Protein AF-A0A2C4F8E8-F1 (afdb_monomer_lite)

Secondary structure (DSSP, 8-state):
--HHHHHHHHHHHHHHHHHT-TTSS--SEEEEE-TTS-EEEEEEETTEEEEEEEE-

Organism: NCBI:txid64104

Sequence (56 aa):
MSDKEFVEKGMEAANDALSKESSGVLPREWIGIDSNGIKWNGYFENGKVTSFFPTN

pLDDT: mean 96.39, std 4.33, range [70.88, 98.5]

Foldseek 3Di:
DDPVVQVVQQVQQVVQFLVPDPVSAHDQWTWGAGPVRWIKIWGDDPRDTPDMDTDD

Radius of gyration: 10.46 Å; chains: 1; bounding box: 28×20×22 Å

Structure (mmCIF, N/CA/C/O backbone):
data_AF-A0A2C4F8E8-F1
#
_entry.id   AF-A0A2C4F8E8-F1
#
loop_
_atom_site.group_PDB
_atom_site.id
_atom_site.type_symbol
_atom_site.label_atom_id
_atom_site.label_alt_id
_atom_site.label_comp_id
_atom_site.label_asym_id
_atom_site.label_entity_id
_atom_site.label_seq_id
_atom_site.pdbx_PDB_ins_code
_atom_site.Cartn_x
_atom_site.Cartn_y
_atom_site.Cartn_z
_atom_site.occupancy
_atom_site.B_iso_or_equiv
_atom_site.auth_seq_id
_atom_site.auth_comp_id
_atom_site.auth_asym_id
_atom_site.auth_atom_id
_atom_site.pdbx_PDB_model_num
ATOM 1 N N . MET A 1 1 ? -15.268 6.078 8.191 1.00 80.19 1 MET A N 1
ATOM 2 C CA . MET A 1 1 ? -13.878 6.326 7.783 1.00 80.19 1 MET A CA 1
ATOM 3 C C . MET A 1 1 ? -13.790 7.748 7.274 1.00 80.19 1 MET A C 1
ATOM 5 O O . MET A 1 1 ? -14.593 8.109 6.422 1.00 80.19 1 MET A O 1
ATOM 9 N N . SER A 1 2 ? -12.913 8.565 7.849 1.00 95.94 2 SER A N 1
ATOM 10 C CA . SER A 1 2 ? -12.602 9.888 7.280 1.00 95.94 2 SER A CA 1
ATOM 11 C C . SER A 1 2 ? -11.633 9.755 6.102 1.00 95.94 2 SER A C 1
ATOM 13 O O . SER A 1 2 ? -10.953 8.739 5.998 1.00 95.94 2 SER A O 1
ATOM 15 N N . ASP A 1 3 ? -11.501 10.781 5.259 1.00 96.12 3 ASP A N 1
ATOM 16 C CA . ASP A 1 3 ? -10.523 10.772 4.155 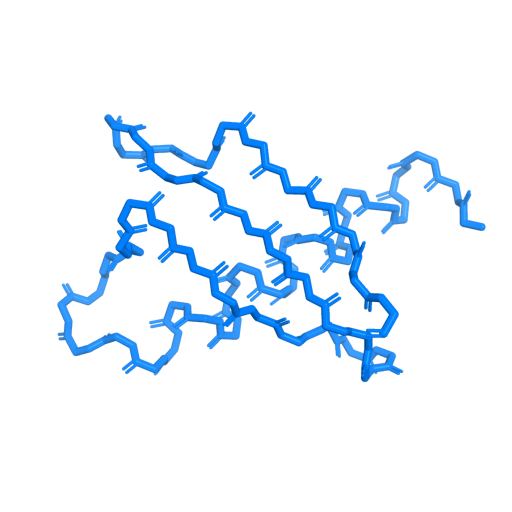1.00 96.12 3 ASP A CA 1
ATOM 17 C C . ASP A 1 3 ? -9.091 10.549 4.661 1.00 96.12 3 ASP A C 1
ATOM 19 O O . ASP A 1 3 ? -8.317 9.799 4.071 1.00 96.12 3 ASP A O 1
ATOM 23 N N . LYS A 1 4 ? -8.747 11.154 5.805 1.00 96.88 4 LYS A N 1
ATOM 24 C CA . LYS A 1 4 ? -7.447 10.961 6.454 1.00 96.88 4 LYS A CA 1
ATOM 25 C C . LYS A 1 4 ? -7.248 9.505 6.871 1.00 96.88 4 LYS A C 1
ATOM 27 O O . LYS A 1 4 ? -6.224 8.911 6.557 1.00 96.88 4 LYS A O 1
ATOM 32 N N . GLU A 1 5 ? -8.235 8.945 7.559 1.00 96.38 5 GLU A N 1
ATOM 33 C CA . GLU A 1 5 ? -8.196 7.557 8.017 1.00 96.38 5 GLU A CA 1
ATOM 34 C C . GLU A 1 5 ? -8.122 6.585 6.832 1.00 96.38 5 GLU A C 1
ATOM 36 O O . GLU A 1 5 ? -7.375 5.617 6.885 1.00 96.38 5 GLU A O 1
ATOM 41 N N . PHE A 1 6 ? -8.824 6.870 5.731 1.00 96.94 6 PHE A N 1
ATOM 42 C CA . PHE A 1 6 ? -8.751 6.081 4.501 1.00 96.94 6 PHE A CA 1
ATOM 43 C C . PHE A 1 6 ? -7.330 6.039 3.941 1.00 96.94 6 PHE A C 1
ATOM 45 O O . PHE A 1 6 ? -6.827 4.969 3.601 1.00 96.94 6 PHE A O 1
ATOM 52 N N . VAL A 1 7 ? -6.664 7.194 3.881 1.00 97.50 7 VAL A N 1
ATOM 53 C CA . VAL A 1 7 ? -5.277 7.278 3.413 1.00 97.50 7 VAL A CA 1
ATOM 54 C C . VAL A 1 7 ? -4.333 6.538 4.358 1.00 97.50 7 VAL A C 1
ATOM 56 O O . VAL A 1 7 ? -3.492 5.773 3.895 1.00 97.50 7 VAL A O 1
ATOM 59 N N . GLU A 1 8 ? -4.481 6.719 5.671 1.00 97.88 8 GLU A N 1
ATOM 60 C CA . GLU A 1 8 ? -3.663 6.026 6.672 1.00 97.88 8 GLU A CA 1
ATOM 61 C C . GLU A 1 8 ? -3.805 4.501 6.556 1.00 97.88 8 GLU A C 1
ATOM 63 O O . GLU A 1 8 ? -2.796 3.802 6.478 1.00 97.88 8 GLU A O 1
ATOM 68 N N . LYS A 1 9 ? -5.034 3.983 6.441 1.00 97.94 9 LYS A N 1
ATOM 69 C CA . LYS A 1 9 ? -5.294 2.541 6.299 1.00 97.94 9 LYS A CA 1
ATOM 70 C C . LYS A 1 9 ? -4.793 1.965 4.979 1.00 97.94 9 LYS A C 1
ATOM 72 O O . LYS A 1 9 ? -4.172 0.904 4.976 1.00 97.94 9 LYS A O 1
ATOM 77 N N . GLY A 1 10 ? -4.955 2.687 3.873 1.00 97.75 10 GLY A N 1
ATOM 78 C CA . GLY A 1 10 ? -4.369 2.281 2.596 1.00 97.75 10 GLY A CA 1
ATOM 79 C C . GLY A 1 10 ? -2.839 2.216 2.631 1.00 97.75 10 GLY A C 1
ATOM 80 O O . GLY A 1 10 ? -2.246 1.299 2.063 1.00 97.75 10 GLY A O 1
ATOM 81 N N . MET A 1 11 ? -2.188 3.140 3.345 1.00 97.62 11 MET A N 1
ATOM 82 C CA . MET A 1 11 ? -0.731 3.129 3.520 1.00 97.62 11 MET A CA 1
ATOM 83 C C . MET A 1 11 ? -0.251 2.021 4.463 1.00 97.62 11 MET A C 1
ATOM 85 O O . MET A 1 11 ? 0.799 1.430 4.211 1.00 97.62 11 MET A O 1
ATOM 89 N N . GLU A 1 12 ? -1.003 1.702 5.520 1.00 98.25 12 GLU A N 1
ATOM 90 C CA . GLU A 1 12 ? -0.742 0.519 6.351 1.00 98.25 12 GLU A CA 1
ATOM 91 C C . GLU A 1 12 ? -0.757 -0.755 5.498 1.00 98.25 12 GLU A C 1
ATOM 93 O O . GLU A 1 12 ? 0.196 -1.533 5.543 1.00 98.25 12 GLU A O 1
ATOM 98 N N . ALA A 1 13 ? -1.778 -0.920 4.654 1.00 98.38 13 ALA A N 1
ATOM 99 C CA . ALA A 1 13 ? -1.869 -2.057 3.749 1.00 98.38 13 ALA A CA 1
ATOM 100 C C . ALA A 1 13 ? -0.722 -2.084 2.721 1.00 98.38 13 ALA A C 1
ATOM 102 O O . ALA A 1 13 ? -0.145 -3.141 2.470 1.00 98.38 13 ALA A O 1
ATOM 103 N N . ALA A 1 14 ? -0.326 -0.935 2.165 1.00 98.31 14 ALA A N 1
ATOM 104 C CA . ALA A 1 14 ? 0.830 -0.856 1.269 1.00 98.31 14 ALA A CA 1
ATOM 105 C C . ALA A 1 14 ? 2.130 -1.312 1.961 1.00 98.31 14 ALA A C 1
ATOM 107 O O . ALA A 1 14 ? 2.938 -2.016 1.357 1.00 98.31 14 ALA A O 1
ATOM 108 N N . ASN A 1 15 ? 2.324 -0.959 3.235 1.00 98.19 15 ASN A N 1
ATOM 109 C CA . ASN A 1 15 ? 3.479 -1.406 4.018 1.00 98.19 15 ASN A CA 1
ATOM 110 C C . ASN A 1 15 ? 3.429 -2.910 4.326 1.00 98.19 15 ASN A C 1
ATOM 112 O O . ASN A 1 15 ? 4.460 -3.578 4.247 1.00 98.19 15 ASN A O 1
ATOM 116 N N . ASP A 1 16 ? 2.251 -3.456 4.641 1.00 98.50 16 ASP A N 1
ATOM 117 C CA . ASP A 1 16 ? 2.056 -4.902 4.801 1.00 98.50 16 ASP A CA 1
ATOM 118 C C . ASP A 1 16 ? 2.403 -5.656 3.508 1.00 98.50 16 ASP A C 1
ATOM 120 O O . ASP A 1 16 ? 3.156 -6.630 3.549 1.00 98.50 16 ASP A O 1
ATOM 124 N N . ALA A 1 17 ? 1.938 -5.174 2.353 1.00 98.00 17 ALA A N 1
ATOM 125 C CA . ALA A 1 17 ? 2.309 -5.738 1.059 1.00 98.00 17 ALA A CA 1
ATOM 126 C C . ALA A 1 17 ? 3.827 -5.664 0.825 1.00 98.00 17 ALA A C 1
ATOM 128 O O . ALA A 1 17 ? 4.451 -6.678 0.524 1.00 98.00 17 ALA A O 1
ATOM 129 N N . LEU A 1 18 ? 4.443 -4.500 1.054 1.00 97.94 18 LEU A N 1
ATOM 130 C CA . LEU A 1 18 ? 5.884 -4.293 0.886 1.00 97.94 18 LEU A CA 1
ATOM 131 C C . LEU A 1 18 ? 6.719 -5.221 1.777 1.00 97.94 18 LEU A C 1
ATOM 133 O O . LEU A 1 18 ? 7.765 -5.701 1.353 1.00 97.94 18 LEU A O 1
ATOM 137 N N . SER A 1 19 ? 6.256 -5.505 2.997 1.00 97.75 19 SER A N 1
ATOM 138 C CA . SER A 1 19 ? 6.956 -6.390 3.937 1.00 97.75 19 SER A CA 1
ATOM 139 C C . SER A 1 19 ? 7.098 -7.834 3.439 1.00 97.75 19 SER A C 1
ATOM 141 O O . SER A 1 19 ? 7.961 -8.570 3.917 1.00 97.75 19 SER A O 1
ATOM 143 N N . LYS A 1 20 ? 6.268 -8.234 2.469 1.00 96.31 20 LYS A N 1
ATOM 144 C CA . LYS A 1 20 ? 6.268 -9.567 1.848 1.00 96.31 20 LYS A CA 1
ATOM 145 C C . LYS A 1 20 ? 7.162 -9.623 0.609 1.00 96.31 20 LYS A C 1
ATOM 147 O O . LYS A 1 20 ? 7.473 -10.714 0.136 1.00 96.31 20 LYS A O 1
ATOM 152 N N . GLU A 1 21 ? 7.599 -8.471 0.105 1.00 96.25 21 GLU A N 1
ATOM 153 C CA . GLU A 1 21 ? 8.421 -8.359 -1.093 1.00 96.25 21 GLU A CA 1
ATOM 154 C C . GLU A 1 21 ? 9.910 -8.392 -0.743 1.00 96.25 21 GLU A C 1
ATOM 156 O O . GLU A 1 21 ? 10.450 -7.488 -0.105 1.00 96.25 21 GLU A O 1
ATOM 161 N N . SER A 1 22 ? 10.629 -9.401 -1.237 1.00 95.31 22 SER A N 1
ATOM 162 C CA . SER A 1 22 ? 12.080 -9.505 -1.027 1.00 95.31 22 SER A CA 1
ATOM 163 C C . SER A 1 22 ? 12.885 -8.425 -1.760 1.00 95.31 22 SER A C 1
ATOM 165 O O . SER A 1 22 ? 14.054 -8.213 -1.452 1.00 95.31 22 SER A O 1
ATOM 167 N N . SER A 1 23 ? 12.287 -7.765 -2.756 1.00 94.50 23 SER A N 1
ATOM 168 C CA . SER A 1 23 ? 12.911 -6.695 -3.544 1.00 94.50 23 SER A CA 1
ATOM 169 C C . SER A 1 23 ? 13.003 -5.364 -2.789 1.00 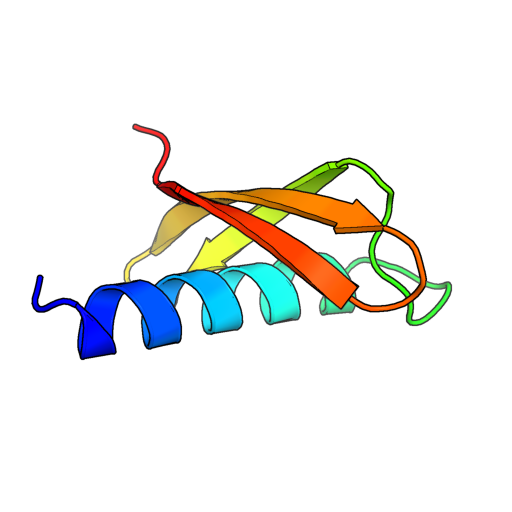94.50 23 SER A C 1
ATOM 171 O O . SER A 1 23 ? 13.757 -4.485 -3.206 1.00 94.50 23 SER A O 1
ATOM 173 N N . GLY A 1 24 ? 12.222 -5.192 -1.714 1.00 94.12 24 GLY A N 1
ATOM 174 C CA . GLY A 1 24 ? 12.053 -3.904 -1.040 1.00 94.12 24 GLY A CA 1
ATOM 175 C C . GLY A 1 24 ? 11.282 -2.868 -1.868 1.00 94.12 24 GLY A C 1
ATOM 176 O O . GLY A 1 24 ? 11.349 -1.678 -1.564 1.00 94.12 24 GLY A O 1
ATOM 177 N N . VAL A 1 25 ? 10.562 -3.294 -2.913 1.00 95.25 25 VAL A N 1
ATOM 178 C CA . VAL A 1 25 ? 9.720 -2.441 -3.763 1.00 95.25 25 VAL A CA 1
ATOM 179 C C . VAL A 1 25 ? 8.392 -3.146 -4.025 1.00 95.25 25 VAL A C 1
ATOM 181 O O . VAL A 1 25 ? 8.369 -4.344 -4.294 1.00 95.25 25 VAL A O 1
ATOM 184 N N . LEU A 1 26 ? 7.287 -2.397 -3.986 1.00 97.94 26 LEU A N 1
ATOM 185 C CA . LEU A 1 26 ? 5.971 -2.943 -4.310 1.00 97.94 26 LEU A CA 1
ATOM 186 C C . LEU A 1 26 ? 5.894 -3.390 -5.783 1.00 97.94 26 LEU A C 1
ATOM 188 O O . LEU A 1 26 ? 6.390 -2.682 -6.668 1.00 97.94 26 LEU A O 1
ATOM 192 N N . PRO A 1 27 ? 5.235 -4.523 -6.078 1.00 97.62 27 PRO A N 1
ATOM 193 C CA . PRO A 1 27 ? 4.889 -4.889 -7.444 1.00 97.62 27 PRO A CA 1
ATOM 194 C C . PRO A 1 27 ? 3.864 -3.906 -8.022 1.00 97.62 27 PRO A C 1
ATOM 196 O O . PRO A 1 27 ? 3.212 -3.157 -7.294 1.00 97.62 27 PRO A O 1
ATOM 199 N N . ARG A 1 28 ? 3.694 -3.937 -9.351 1.00 97.69 28 ARG A N 1
ATOM 200 C CA . ARG A 1 28 ? 2.761 -3.055 -10.078 1.00 97.69 28 ARG A CA 1
ATOM 201 C C . ARG A 1 28 ? 1.346 -3.075 -9.496 1.00 97.69 28 ARG A C 1
ATOM 203 O O . ARG A 1 28 ? 0.696 -2.036 -9.435 1.00 97.69 28 ARG A O 1
ATOM 210 N N . GLU A 1 29 ? 0.898 -4.252 -9.086 1.00 98.06 29 GLU A N 1
ATOM 211 C CA . GLU A 1 29 ? -0.361 -4.493 -8.392 1.00 98.06 29 GLU A CA 1
ATOM 212 C C . GLU A 1 29 ? -0.044 -5.247 -7.111 1.00 98.06 29 GLU A C 1
ATOM 214 O O . GLU A 1 29 ? 0.689 -6.236 -7.151 1.00 98.06 29 GLU A O 1
ATOM 219 N N . TRP A 1 30 ? -0.580 -4.786 -5.987 1.00 97.94 30 TRP A N 1
ATOM 220 C CA . TRP A 1 30 ? -0.308 -5.369 -4.679 1.00 97.94 30 TRP A CA 1
ATOM 221 C C . TRP A 1 30 ? -1.584 -5.534 -3.861 1.00 97.94 30 TRP A C 1
ATOM 223 O O . TRP A 1 30 ? -2.571 -4.818 -4.051 1.00 97.94 30 TRP A O 1
ATOM 233 N N . ILE A 1 31 ? -1.531 -6.489 -2.931 1.00 98.25 31 ILE A N 1
ATOM 234 C CA . ILE A 1 31 ? -2.595 -6.763 -1.969 1.00 98.25 31 ILE A CA 1
ATOM 235 C C . ILE A 1 31 ? -2.006 -6.693 -0.566 1.00 98.25 31 ILE A C 1
ATOM 237 O O . ILE A 1 31 ? -1.076 -7.431 -0.235 1.00 98.25 31 ILE A O 1
ATOM 241 N N . GLY A 1 32 ? -2.573 -5.815 0.251 1.00 98.12 32 GLY A N 1
ATOM 242 C CA . GLY A 1 32 ? -2.160 -5.583 1.628 1.00 98.12 32 GLY A CA 1
ATOM 243 C C . GLY A 1 32 ? -3.320 -5.679 2.606 1.00 98.12 32 GLY A C 1
ATOM 244 O O . GLY A 1 32 ? -4.483 -5.678 2.202 1.00 98.12 32 GLY A O 1
ATOM 245 N N . ILE A 1 33 ? -3.010 -5.757 3.893 1.00 98.31 33 ILE A N 1
ATOM 246 C CA . ILE A 1 33 ? -3.985 -5.778 4.984 1.00 98.31 33 ILE A CA 1
ATOM 247 C C . ILE A 1 33 ? -3.665 -4.633 5.946 1.00 98.31 33 ILE A C 1
ATOM 249 O O . ILE A 1 33 ? -2.517 -4.467 6.353 1.00 98.31 33 ILE A O 1
ATOM 253 N N . ASP A 1 34 ? -4.672 -3.835 6.296 1.00 98.12 34 ASP A N 1
ATOM 254 C CA . ASP A 1 34 ? -4.522 -2.766 7.287 1.00 98.12 34 ASP A CA 1
ATOM 255 C C . ASP A 1 34 ? -4.618 -3.294 8.733 1.00 98.12 34 ASP A C 1
ATOM 257 O O . ASP A 1 34 ? -4.926 -4.461 8.987 1.00 98.12 34 ASP A O 1
ATOM 261 N N . SER A 1 35 ? -4.384 -2.431 9.722 1.00 97.12 35 SER A N 1
ATOM 262 C CA . SER A 1 35 ? -4.468 -2.820 11.142 1.00 97.12 35 SER A CA 1
ATOM 263 C C . SER A 1 35 ? -5.873 -3.197 11.629 1.00 97.12 35 SER A C 1
ATOM 265 O O . SER A 1 35 ? -5.997 -3.783 12.704 1.00 97.12 35 SER A O 1
ATOM 267 N N . ASN A 1 36 ? -6.925 -2.907 10.857 1.00 96.19 36 ASN A N 1
ATOM 268 C CA . ASN A 1 36 ? -8.292 -3.351 11.136 1.00 96.19 36 ASN A CA 1
ATOM 269 C C . ASN A 1 36 ? -8.601 -4.720 10.501 1.00 96.19 36 ASN A C 1
ATOM 271 O O . ASN A 1 36 ? -9.716 -5.222 10.644 1.00 96.19 36 ASN A O 1
ATOM 275 N N . GLY A 1 37 ? -7.639 -5.329 9.800 1.00 97.00 37 GLY A N 1
ATOM 276 C CA . GLY A 1 37 ? -7.819 -6.590 9.088 1.00 97.00 37 GLY A CA 1
ATOM 277 C C . GLY A 1 37 ? -8.532 -6.446 7.742 1.00 97.00 37 GLY A C 1
ATOM 278 O O . GLY A 1 37 ? -8.914 -7.458 7.153 1.00 97.00 37 GLY A O 1
ATOM 279 N N . ILE A 1 38 ? -8.723 -5.221 7.240 1.00 96.94 38 ILE A N 1
ATOM 280 C CA . ILE A 1 38 ? -9.344 -4.980 5.935 1.00 96.94 38 ILE A CA 1
ATOM 281 C C . ILE A 1 38 ? -8.287 -5.185 4.857 1.00 96.94 38 ILE A C 1
ATOM 283 O O . ILE A 1 38 ? -7.162 -4.697 4.965 1.00 96.94 38 ILE A O 1
ATOM 287 N N . LYS A 1 39 ? -8.655 -5.909 3.801 1.00 98.38 39 LYS A N 1
ATOM 288 C CA . LYS A 1 39 ? -7.802 -6.112 2.632 1.00 98.38 39 LYS A CA 1
ATOM 289 C C . LYS A 1 39 ? -7.904 -4.913 1.694 1.00 98.38 39 LYS A C 1
ATOM 291 O O . LYS A 1 39 ? -8.991 -4.388 1.479 1.00 98.38 39 LYS A O 1
ATOM 296 N N . TRP A 1 40 ? -6.785 -4.522 1.103 1.00 98.44 40 TRP A N 1
ATOM 297 C CA . TRP A 1 40 ? -6.697 -3.444 0.128 1.00 98.44 40 TRP A CA 1
ATOM 298 C C . TRP A 1 40 ? -5.977 -3.922 -1.123 1.00 98.44 40 TRP A C 1
ATOM 300 O O . TRP A 1 40 ? -4.949 -4.595 -1.029 1.00 98.44 40 TRP A O 1
ATOM 310 N N . ASN A 1 41 ? -6.496 -3.516 -2.278 1.00 98.50 41 ASN A N 1
ATOM 311 C CA . ASN A 1 41 ? -5.772 -3.573 -3.540 1.00 98.50 41 ASN A CA 1
ATOM 312 C C . ASN A 1 41 ? -5.159 -2.205 -3.812 1.00 98.50 41 ASN A C 1
ATOM 314 O O . ASN A 1 41 ? -5.803 -1.179 -3.572 1.00 98.50 41 ASN A O 1
ATOM 318 N N . GLY A 1 42 ? -3.962 -2.180 -4.384 1.00 98.12 42 GLY A N 1
ATOM 319 C CA . GLY A 1 42 ? -3.368 -0.940 -4.855 1.00 98.12 42 GLY A CA 1
ATOM 320 C C . GLY A 1 42 ? -2.426 -1.120 -6.029 1.00 98.12 42 GLY A C 1
ATOM 321 O O . GLY A 1 42 ? -2.047 -2.230 -6.402 1.00 98.12 42 GLY A O 1
ATOM 322 N N . TYR A 1 43 ? -2.071 0.018 -6.613 1.00 98.38 43 TYR A N 1
ATOM 323 C CA . TYR A 1 43 ? -1.222 0.110 -7.789 1.00 98.38 43 TYR A CA 1
ATOM 324 C C . TYR A 1 43 ? 0.037 0.907 -7.472 1.00 98.38 43 TYR A C 1
ATOM 326 O O . TYR A 1 43 ? -0.013 1.938 -6.792 1.00 98.38 43 TYR A O 1
ATOM 334 N N . PHE A 1 44 ? 1.167 0.431 -7.981 1.00 98.19 44 PHE A N 1
ATOM 335 C CA . PHE A 1 44 ? 2.471 1.056 -7.826 1.00 98.19 44 PHE A CA 1
ATOM 336 C C . PHE A 1 44 ? 3.119 1.264 -9.193 1.00 98.19 44 PHE A C 1
ATOM 338 O O . PHE A 1 44 ? 3.273 0.333 -9.982 1.00 98.19 44 PHE A O 1
ATOM 345 N N . GLU A 1 45 ? 3.513 2.498 -9.484 1.00 97.62 45 GLU A N 1
ATOM 346 C CA . GLU A 1 45 ? 4.137 2.856 -10.752 1.00 97.62 45 GLU A CA 1
ATOM 347 C C . GLU A 1 45 ? 5.153 3.979 -10.542 1.00 97.62 45 GLU A C 1
ATOM 349 O O . GLU A 1 45 ? 4.939 4.895 -9.747 1.00 97.62 45 GLU A O 1
ATOM 354 N N . ASN A 1 46 ? 6.285 3.910 -11.248 1.00 95.69 46 ASN A N 1
ATOM 355 C CA . ASN A 1 46 ? 7.339 4.932 -11.203 1.00 95.69 46 ASN A CA 1
ATOM 356 C C . ASN A 1 46 ? 7.796 5.293 -9.774 1.00 95.69 46 ASN A C 1
ATOM 358 O O . ASN A 1 46 ? 8.039 6.459 -9.458 1.00 95.69 46 ASN A O 1
ATOM 362 N N . GLY A 1 47 ? 7.897 4.288 -8.898 1.00 94.00 47 GLY A N 1
ATOM 363 C CA . GLY A 1 47 ? 8.363 4.474 -7.524 1.00 94.00 47 GLY A CA 1
ATOM 364 C C . GLY A 1 47 ? 7.310 5.027 -6.557 1.00 94.00 47 GLY A C 1
ATOM 365 O O . GLY A 1 47 ? 7.674 5.444 -5.459 1.00 94.00 47 GLY A O 1
ATOM 366 N N . LYS A 1 48 ? 6.028 5.088 -6.946 1.00 96.06 48 LYS A N 1
ATOM 367 C CA . LYS A 1 48 ? 4.951 5.667 -6.131 1.00 96.06 48 LYS A CA 1
ATOM 368 C C . LYS A 1 48 ? 3.689 4.817 -6.169 1.00 96.06 48 LYS A C 1
ATOM 370 O O . LYS A 1 48 ? 3.334 4.255 -7.200 1.00 96.06 48 LYS A O 1
ATOM 375 N N . VAL A 1 49 ? 2.972 4.794 -5.049 1.00 96.88 49 VAL A N 1
ATOM 376 C CA . VAL A 1 49 ? 1.596 4.291 -5.008 1.00 96.88 49 VAL A CA 1
ATOM 377 C C . VAL A 1 49 ? 0.697 5.307 -5.716 1.00 96.88 49 VAL A C 1
ATOM 379 O O . VAL A 1 49 ? 0.707 6.486 -5.361 1.00 96.88 49 VAL A O 1
ATOM 382 N N . THR A 1 50 ? -0.045 4.875 -6.735 1.00 97.38 50 THR A N 1
ATOM 383 C CA . THR A 1 50 ? -0.898 5.760 -7.552 1.00 97.38 50 THR A CA 1
ATOM 384 C C . THR A 1 50 ? -2.357 5.723 -7.123 1.00 97.38 50 THR A C 1
ATOM 386 O O . THR A 1 50 ? -3.049 6.734 -7.202 1.00 97.38 50 THR A O 1
ATOM 389 N N . SER A 1 51 ? -2.833 4.568 -6.661 1.00 97.69 51 SER A N 1
ATOM 390 C CA . SER A 1 51 ? -4.181 4.397 -6.125 1.00 97.69 51 SER A CA 1
ATOM 391 C C . SER A 1 51 ? -4.270 3.142 -5.265 1.00 97.69 51 SER A C 1
ATOM 393 O O . SER A 1 51 ? -3.462 2.223 -5.404 1.00 97.69 51 SER A O 1
ATOM 395 N N . PHE A 1 52 ? -5.255 3.120 -4.374 1.00 98.00 52 PHE A N 1
ATOM 396 C CA . PHE A 1 52 ? -5.604 1.967 -3.557 1.00 98.00 52 PHE A CA 1
ATOM 397 C C . PHE A 1 52 ? -7.066 2.059 -3.121 1.00 98.00 52 PHE A C 1
ATOM 399 O O . PHE A 1 52 ? -7.640 3.148 -3.057 1.00 98.00 52 PHE A O 1
ATOM 406 N N . PHE A 1 53 ? -7.673 0.914 -2.830 1.00 97.75 53 PHE A N 1
ATOM 407 C CA . PHE A 1 53 ? -9.049 0.823 -2.355 1.00 97.75 53 PHE A CA 1
ATOM 408 C C . PHE A 1 53 ? -9.252 -0.447 -1.520 1.00 97.75 53 PHE A C 1
ATOM 410 O O . PHE A 1 53 ? -8.618 -1.473 -1.798 1.00 97.75 53 PHE A O 1
ATOM 417 N N . PRO A 1 54 ? -10.131 -0.399 -0.505 1.00 96.81 54 PRO A N 1
ATOM 418 C CA . PRO A 1 54 ? -10.453 -1.570 0.286 1.00 96.81 54 PRO A CA 1
ATOM 419 C C . PRO A 1 54 ? -11.256 -2.558 -0.562 1.00 96.81 54 PRO A C 1
ATOM 421 O O . PRO A 1 54 ? -12.066 -2.180 -1.412 1.00 96.81 54 PRO A O 1
ATOM 424 N N . THR A 1 55 ? -11.041 -3.839 -0.310 1.00 91.31 55 THR A N 1
ATOM 425 C CA . THR A 1 55 ? -11.783 -4.949 -0.901 1.00 91.31 55 THR A CA 1
ATOM 426 C C . THR A 1 55 ? -12.552 -5.673 0.194 1.00 91.31 55 THR A C 1
ATOM 428 O O . THR A 1 55 ? -11.991 -5.905 1.266 1.00 91.31 55 THR A O 1
ATOM 431 N N . ASN A 1 56 ? -13.803 -6.036 -0.095 1.00 70.88 56 ASN A N 1
ATOM 432 C CA . ASN A 1 56 ? -14.623 -6.883 0.778 1.00 70.88 56 ASN A CA 1
A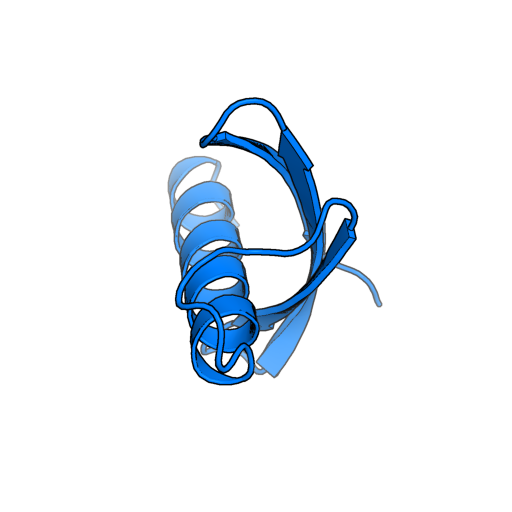TOM 433 C C . ASN A 1 56 ? -14.006 -8.267 1.014 1.00 70.88 56 ASN A C 1
ATOM 435 O O . ASN A 1 56 ? -13.361 -8.804 0.081 1.00 70.88 56 ASN A O 1
#

=== Feature glossary ===
The record interleaves many kinds of information about one protein. Here is each kind framed as the question it answers.

Q: What does the local fold look like, residue by residue?
A: The Foldseek 3Di string encodes local tertiary geometry as a 20-letter alphabet — one character per residue — derived from the relative positions of nearby Cα atoms. Unlike the amino-acid sequence, 3Di is a direct function of the 3D structure, so two proteins with the same fold have similar 3Di strings even at low sequence identity.

Q: Which residues are in helices, strands, or loops?
A: The SS8 string is DSSP's per-residue secondary-structure call. α-helix (H) means an i→i+4 H-bond ladder; β-strand (E) means the residue participates in a β-sheet; 3₁₀ (G) and π (I) are tighter and wider helices; T/S are turns/bends; '-' is loop.

Q: How big and how compact is the whole molecule?
A: Radius of gyration (Rg) is the root-mean-square distance of Cα atoms from their centroid — a single number for overall size and compactness. A globular domain of N residues has R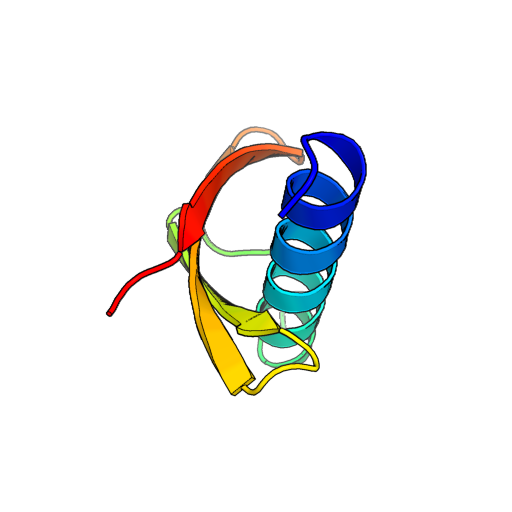g ≈ 2.2·N^0.38 Å; an extended or disordered chain has a much larger Rg. The Cα contact count is the number of residue pairs whose Cα atoms are within 8 Å and are more than four positions apart in sequence — a standard proxy for tertiary packing density. The bounding box is the smallest axis-aligned box enclosing all Cα atoms.

Q: Where is each backbone atom in 3D?
A: Structure coordinates are given as an mmCIF _atom_site loop: one row per atom with element, residue name, chain id, sequence number, and x/y/z position in Å. Only the four main-chain atoms per residue are included here; side chains are omitted to keep the record compact.

Q: What is the amino-acid chain?
A: Primary structure: the covalent order of the twenty standard amino acids along the backbone. Two proteins with the same sequence will (almost always) fold to the same structure; two with 30% identity often share a fold but not the details.

Q: What if only a Cα trace is available?
A: Three-state secondary structure (P-SEA) collapses the eight DSSP classes into helix (a), strand (b), and coil (c). P-SEA assigns these from Cα geometry alone — distances and angles — without requiring backbone oxygens, so it works on any Cα trace.

Q: What family and function is it annotated with?
A: Database cross-references. InterPro integrates a dozen domain/family signature databases into unified entries with residue-range hits. GO terms attach function/process/location labels with evidence codes. CATH codes position the fold in a four-level structural taxonomy. Organism is the NCBI-taxonomy species name.

Q: How confident is the AlphaFold model at each residue?
A: pLDDT is the predicted lDDT-Cα score: AlphaFold's confidence that the local environment of each residue (all inter-atomic distances within 15 Å) is correctly placed. It is a per-residue number between 0 and 100, with higher meaning more reliable.

Q: How mobile is each atom in the crystal?
A: B-factor (Debye–Waller factor) reflects atomic displacement in the crystal lattice. It is an experimental observable (units Å²), not a prediction; low values mean the atom is pinned down, high values mean it moves or is heterogeneous across the crystal.

Q: Which residues are buried vs exposed?
A: SASA measures how much of the protein is reachable by solvent. It is computed by rolling a water-sized probe over the atomic surface and summing the exposed area (Å²). Per-residue SASA distinguishes core (buried, low SASA) from surface (exposed, high SASA) re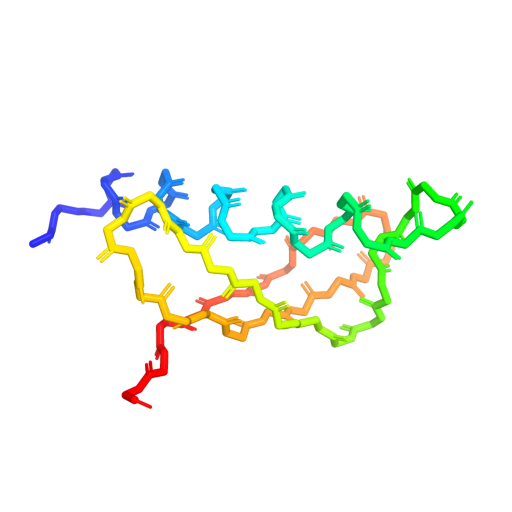sidues; total SASA is a whole-molecule size measure.

Q: What do the diagnostic plots show?
A: Plot images: a contact map (which residues are close in 3D, as an N×N binary image), a Ramachandran scatter (backbone torsion angles, revealing secondary-structure composition at a glance), and — for AlphaFold structures — a PAE heatmap (pairwise prediction confidence).

Q: What known structures does this most resemble?
A: The Foldseek neighbor list gives the closest experimentally determined structures in the PDB, ranked by structural alignment. TM-score near 1 means near-identical fold; near 0.3 means only rough topology match. This is how one finds what a novel AlphaFold prediction most resembles in the solved-structure universe.

Q: Are the domains correctly placed relative to each other?
A: Predicted aligned error is AlphaFold's pairwise confidence. Unlike pLDDT (per-residue), PAE is per-residue-pair and captures whether two parts of the structure are correctly placed relative to each other. Units are ångströms of expected positional error.

Q: What do the rendered images show?
A: Structure images are PyMOL renders from six orthogonal camera directions. Cartoon representation draws helices as coils and strands as arrows; sticks shows the backbone as bonds; surface shows the solvent-excluded envelope. Rainbow coloring maps sequence position to hue (blue→red, N→C); chain coloring assigns a distinct color per polypeptide.

Q: What a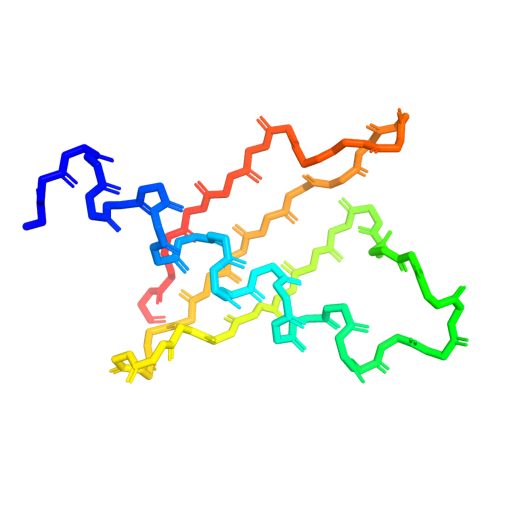re the backbone torsion angles?
A: φ (phi) and ψ (psi) are the two rotatable backbone dihedrals per residue: φ is the C(i-1)–N–Cα–C torsion, ψ is the N–Cα–C–N(i+1) torsion, both in degrees on (−180°, 180°]. α-helical residues cluster near (−60°, −45°); β-strand residues near (−120°, +130°). A Ramachandran plot is simply a scatter of (φ, ψ) for every residue.